Protein AF-A0A642V2L0-F1 (afdb_monomer_lite)

Organism: NCBI:txid44093

Secondary structure (DSSP, 8-state):
--------PPPPP-----------------------PPPPBTTB-SHHHHHHHH-TTGGGGGGG-SSHHHHHH--HHHHHHTT--TTT--

pLDDT: mean 77.02, std 16.66, range [38.88, 93.31]

Sequence (90 aa):
MLVRLASRSVSYGMVSGPIVMGSRHMASRVVERPEKIPQPSEQVPDVTTFLKKIGRNCIEHEKHFDSWEKLMTVSSQELKNAGVDTRDRR

Structure (mmCIF, N/CA/C/O backbone):
data_AF-A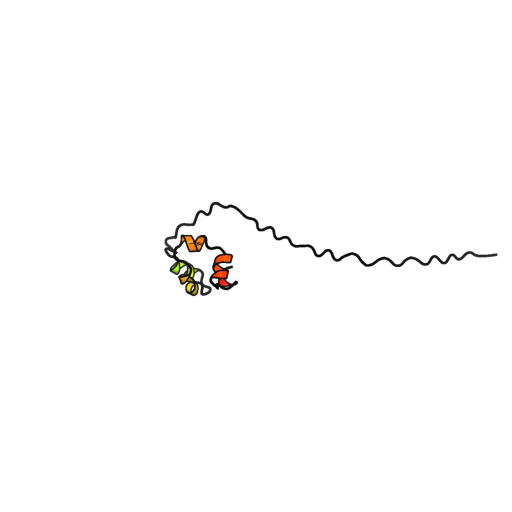0A642V2L0-F1
#
_entry.id   AF-A0A642V2L0-F1
#
loop_
_atom_site.group_PDB
_atom_site.id
_atom_site.type_symbol
_atom_site.label_atom_id
_atom_site.label_alt_id
_atom_site.label_comp_id
_atom_site.label_asym_id
_atom_site.label_entity_id
_atom_site.label_seq_id
_atom_site.pdbx_PDB_ins_code
_atom_site.Cartn_x
_atom_site.Cartn_y
_atom_site.Cartn_z
_atom_site.occupancy
_atom_site.B_iso_or_equiv
_atom_site.auth_seq_id
_atom_site.auth_comp_id
_atom_site.auth_asym_id
_atom_site.auth_atom_id
_atom_site.pdbx_PDB_model_num
ATOM 1 N N . MET A 1 1 ? 36.820 78.440 -40.305 1.00 38.88 1 MET A N 1
ATOM 2 C CA . MET A 1 1 ? 35.837 77.450 -40.801 1.00 38.88 1 MET A CA 1
ATOM 3 C C . MET A 1 1 ? 36.285 76.080 -40.305 1.00 38.88 1 MET A C 1
ATOM 5 O O . MET A 1 1 ? 37.428 75.744 -40.554 1.00 38.88 1 MET A O 1
ATOM 9 N N . LEU A 1 2 ? 35.557 75.472 -39.356 1.00 46.72 2 LEU A N 1
ATOM 10 C CA . LEU A 1 2 ? 34.565 74.387 -39.584 1.00 46.72 2 LEU A CA 1
ATOM 11 C C . LEU A 1 2 ? 35.273 73.008 -39.638 1.00 46.72 2 LEU A C 1
ATOM 13 O O . LEU A 1 2 ? 36.215 72.875 -40.395 1.00 46.72 2 LEU A O 1
ATOM 17 N N . VAL A 1 3 ? 34.929 71.927 -38.926 1.00 46.88 3 VAL A N 1
ATOM 18 C CA . VAL A 1 3 ? 33.925 71.583 -37.898 1.00 46.88 3 VAL A CA 1
ATOM 19 C C . VAL A 1 3 ? 34.478 70.361 -37.149 1.00 46.88 3 VAL A C 1
ATOM 21 O O . VAL A 1 3 ? 35.181 69.537 -37.728 1.00 46.88 3 VAL A O 1
ATOM 24 N N . ARG A 1 4 ? 34.105 70.219 -35.875 1.00 49.91 4 ARG A N 1
ATOM 25 C CA . ARG A 1 4 ? 34.137 68.963 -35.115 1.00 49.91 4 ARG A CA 1
ATOM 26 C C . ARG A 1 4 ? 33.481 67.806 -35.880 1.00 49.91 4 ARG A C 1
ATOM 28 O O . ARG A 1 4 ? 32.387 67.989 -36.397 1.00 49.91 4 ARG A O 1
ATOM 35 N N . LEU A 1 5 ? 34.023 66.598 -35.743 1.00 55.28 5 LEU A N 1
ATOM 36 C CA . LEU A 1 5 ? 33.208 65.385 -35.632 1.00 55.28 5 LEU A CA 1
ATOM 37 C C . LEU A 1 5 ? 33.920 64.379 -34.726 1.00 55.28 5 LEU A C 1
ATOM 39 O O . LEU A 1 5 ? 34.915 63.755 -35.081 1.00 55.28 5 LEU A O 1
ATOM 43 N N . ALA A 1 6 ? 33.402 64.293 -33.503 1.00 53.03 6 ALA A N 1
ATOM 44 C CA . ALA A 1 6 ? 33.721 63.257 -32.544 1.00 53.03 6 ALA A CA 1
ATOM 45 C C . ALA A 1 6 ? 33.116 61.939 -33.036 1.00 53.03 6 ALA A C 1
ATOM 47 O O . ALA A 1 6 ? 31.899 61.843 -33.183 1.00 53.03 6 ALA A O 1
ATOM 48 N N . SER A 1 7 ? 33.949 60.922 -33.242 1.00 49.94 7 SER A N 1
ATOM 49 C CA . SER A 1 7 ? 33.470 59.558 -33.451 1.00 49.94 7 SER A CA 1
ATOM 50 C C . SER A 1 7 ? 33.466 58.839 -32.104 1.00 49.94 7 SER A C 1
ATOM 52 O O . SER A 1 7 ? 34.455 58.252 -31.672 1.00 49.94 7 SER A O 1
ATOM 54 N N . ARG A 1 8 ? 32.349 58.974 -31.383 1.00 54.31 8 ARG A N 1
ATOM 55 C CA . ARG A 1 8 ? 31.987 58.102 -30.261 1.00 54.31 8 ARG A CA 1
ATOM 56 C C . ARG A 1 8 ? 31.465 56.804 -30.873 1.00 54.31 8 ARG A C 1
ATOM 58 O O . ARG A 1 8 ? 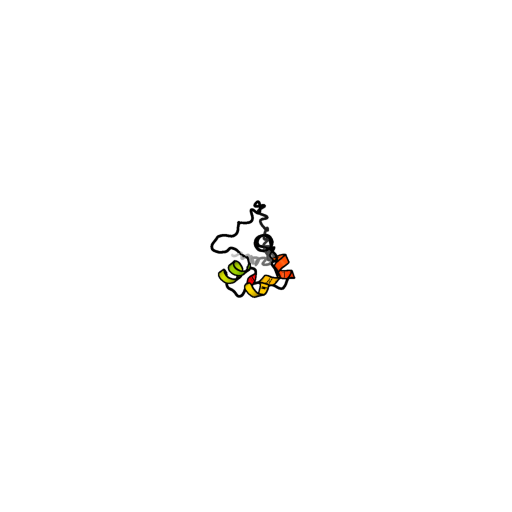30.338 56.785 -31.357 1.00 54.31 8 ARG A O 1
ATOM 65 N N . SER A 1 9 ? 32.263 55.740 -30.849 1.00 48.03 9 SER A N 1
ATOM 66 C CA . SER A 1 9 ? 31.735 54.397 -31.093 1.00 48.03 9 SER A CA 1
ATOM 67 C C . SER A 1 9 ? 31.274 53.805 -29.766 1.00 48.03 9 SER A C 1
ATOM 69 O O . SER A 1 9 ? 32.019 53.762 -28.787 1.00 48.03 9 SER A O 1
ATOM 71 N N . VAL A 1 10 ? 29.992 53.463 -29.737 1.00 58.19 10 VAL A N 1
ATOM 72 C CA . VAL A 1 10 ? 29.226 52.982 -28.592 1.00 58.19 10 VAL A CA 1
ATOM 73 C C . VAL A 1 10 ? 29.561 51.515 -28.328 1.00 58.19 10 VAL A C 1
ATOM 75 O O . VAL A 1 10 ? 29.530 50.686 -29.234 1.00 58.19 10 VAL A O 1
ATOM 78 N N . SER A 1 11 ? 29.864 51.213 -27.066 1.00 51.84 11 SER A N 1
ATOM 79 C CA . SER A 1 11 ? 30.059 49.872 -26.523 1.00 51.84 11 SER A CA 1
ATOM 80 C C . SER A 1 11 ? 28.864 48.962 -26.817 1.00 51.84 11 SER A C 1
ATOM 82 O O . SER A 1 11 ? 27.745 49.258 -26.400 1.00 51.84 11 SER A O 1
ATOM 84 N N . TYR A 1 12 ? 29.111 47.829 -27.478 1.00 55.78 12 TYR A N 1
ATOM 85 C CA . TYR A 1 12 ? 28.156 46.726 -27.536 1.00 55.78 12 TYR A CA 1
ATOM 86 C C . TYR A 1 12 ? 28.331 45.820 -26.319 1.00 55.78 12 TYR A C 1
ATOM 88 O O . TYR A 1 12 ? 29.443 45.475 -25.921 1.00 55.78 12 TYR A O 1
ATOM 96 N N . GLY A 1 13 ? 27.194 45.543 -25.690 1.00 45.41 13 GLY A N 1
ATOM 97 C CA . GLY A 1 13 ? 27.081 45.067 -24.326 1.00 45.41 13 GLY A CA 1
ATOM 98 C C . GLY A 1 13 ? 27.483 43.617 -24.092 1.00 45.41 13 GLY A C 1
ATOM 99 O O . GLY A 1 13 ? 27.380 42.734 -24.938 1.00 45.41 13 GLY A O 1
ATOM 100 N N . MET A 1 14 ? 27.888 43.421 -22.845 1.00 51.81 14 MET A N 1
ATOM 101 C CA . MET A 1 14 ? 28.047 42.167 -22.135 1.00 51.81 14 MET A CA 1
ATOM 102 C C . MET A 1 14 ? 26.780 41.303 -22.250 1.00 51.81 14 MET A C 1
ATOM 104 O O . MET A 1 14 ? 25.749 41.634 -21.672 1.00 51.81 14 MET A O 1
ATOM 108 N N . VAL A 1 15 ? 26.861 40.171 -22.949 1.00 59.72 15 VAL A N 1
ATOM 109 C CA . VAL A 1 15 ? 25.880 39.0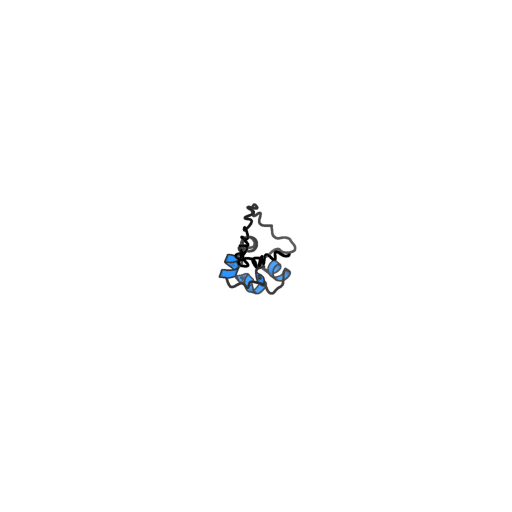79 -22.845 1.00 59.72 15 VAL A CA 1
ATOM 110 C C . VAL A 1 15 ? 26.594 37.819 -22.379 1.00 59.72 15 VAL A C 1
ATOM 112 O O . VAL A 1 15 ? 27.058 36.998 -23.161 1.00 59.72 15 VAL A O 1
ATOM 115 N N . SER A 1 16 ? 26.716 37.688 -21.063 1.00 58.47 16 SER A N 1
ATOM 116 C CA . SER A 1 16 ? 26.977 36.418 -20.379 1.00 58.47 16 SER A CA 1
ATOM 117 C C . SER A 1 16 ? 26.483 36.551 -18.943 1.00 58.47 16 SER A C 1
ATOM 119 O O . SER A 1 16 ? 27.253 36.723 -18.005 1.00 58.47 16 SER A O 1
ATOM 121 N N . GLY A 1 17 ? 25.159 36.549 -18.786 1.00 60.56 17 GLY A N 1
ATOM 122 C CA . GLY A 1 17 ? 24.544 36.258 -17.495 1.00 60.56 17 GLY A CA 1
ATOM 123 C C . GLY A 1 17 ? 24.540 34.739 -17.284 1.00 60.56 17 GLY A C 1
ATOM 124 O O . GLY A 1 17 ? 24.245 34.012 -18.235 1.00 60.56 17 GLY A O 1
ATOM 125 N N . PRO A 1 18 ? 24.869 34.226 -16.087 1.00 57.59 18 PRO A N 1
ATOM 126 C CA . PRO A 1 18 ? 24.785 32.799 -15.816 1.00 57.59 18 PRO A CA 1
ATOM 127 C C . PRO A 1 18 ? 23.319 32.356 -15.871 1.00 57.59 18 PRO A C 1
ATOM 129 O O . PRO A 1 18 ? 22.445 32.979 -15.266 1.00 57.59 18 PRO A O 1
ATOM 132 N N . ILE A 1 19 ? 23.048 31.264 -16.587 1.00 63.91 19 ILE A N 1
ATOM 133 C CA . ILE A 1 19 ? 21.772 30.551 -16.499 1.00 63.91 19 ILE A CA 1
ATOM 134 C C . ILE A 1 19 ? 21.672 30.030 -15.062 1.00 63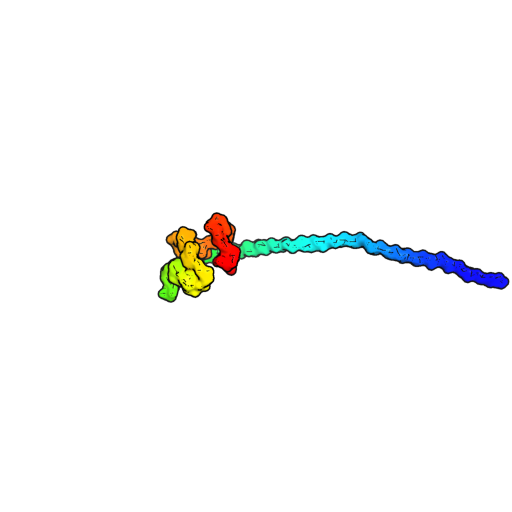.91 19 ILE A C 1
ATOM 136 O O . ILE A 1 19 ? 22.269 29.013 -14.715 1.00 63.91 19 ILE A O 1
ATOM 140 N N . VAL A 1 20 ? 20.947 30.750 -14.205 1.00 61.12 20 VAL A N 1
ATOM 141 C CA . VAL A 1 20 ? 20.578 30.266 -12.873 1.00 61.12 20 VAL A CA 1
ATOM 142 C C . VAL A 1 20 ? 19.565 29.148 -13.088 1.00 61.12 20 VAL A C 1
ATOM 144 O O . VAL A 1 20 ? 18.368 29.378 -13.258 1.00 61.12 20 VAL A O 1
ATOM 147 N N . MET A 1 21 ? 20.068 27.917 -13.151 1.00 63.50 21 MET A N 1
ATOM 148 C CA . MET A 1 21 ? 19.263 26.707 -13.110 1.00 63.50 21 MET A CA 1
ATOM 149 C C . MET A 1 21 ? 18.559 26.684 -11.752 1.00 63.50 21 MET A C 1
ATOM 151 O O . MET A 1 21 ? 19.152 26.337 -10.736 1.00 63.50 21 MET A O 1
ATOM 155 N N . GLY A 1 22 ? 17.307 27.144 -11.724 1.00 59.59 22 GLY A N 1
ATOM 156 C CA . GLY A 1 22 ? 16.483 27.141 -10.524 1.00 59.59 22 GLY A CA 1
ATOM 157 C C . GLY A 1 22 ? 16.332 25.717 -10.002 1.00 59.59 22 GLY A C 1
ATOM 158 O O . GLY A 1 22 ? 15.576 24.921 -10.563 1.00 59.59 22 GLY A O 1
ATOM 159 N N . SER A 1 23 ? 17.051 25.404 -8.926 1.00 62.47 23 SER A N 1
ATOM 160 C CA . SER A 1 23 ? 16.888 24.178 -8.158 1.00 62.47 23 SER A CA 1
ATOM 161 C C . SER A 1 23 ? 15.464 24.131 -7.621 1.00 62.47 23 SER A C 1
ATOM 163 O O . SER A 1 23 ? 15.113 24.811 -6.656 1.00 62.47 23 SER A O 1
ATOM 165 N N . ARG A 1 24 ? 14.611 23.332 -8.266 1.00 64.88 24 ARG A N 1
ATOM 166 C CA . ARG A 1 24 ? 13.295 22.980 -7.734 1.00 64.88 24 ARG A CA 1
ATOM 167 C C . ARG A 1 24 ? 13.517 22.077 -6.523 1.00 64.88 24 ARG A C 1
ATOM 169 O O . ARG A 1 24 ? 13.477 20.857 -6.638 1.00 64.88 24 ARG A O 1
ATOM 176 N N . HIS A 1 25 ? 13.784 22.668 -5.365 1.00 56.12 25 HIS A N 1
ATOM 177 C CA . HIS A 1 25 ? 13.746 21.947 -4.102 1.00 56.12 25 HIS A CA 1
ATOM 178 C C . HIS A 1 25 ? 12.280 21.631 -3.798 1.00 56.12 25 HIS A C 1
ATOM 180 O O . HIS A 1 25 ? 11.541 22.455 -3.264 1.00 56.12 25 HIS A O 1
ATOM 186 N N . MET A 1 26 ? 11.837 20.442 -4.206 1.00 65.00 26 MET A N 1
ATOM 187 C CA . MET A 1 26 ? 10.575 19.872 -3.748 1.00 65.00 26 MET A CA 1
ATOM 188 C C . MET A 1 26 ? 10.726 19.556 -2.260 1.00 65.00 26 MET A C 1
ATOM 190 O O . MET A 1 26 ? 11.305 18.537 -1.890 1.00 65.00 26 MET A O 1
ATOM 194 N N . ALA A 1 27 ? 10.239 20.450 -1.400 1.00 63.31 27 ALA A N 1
ATOM 195 C CA . ALA A 1 27 ? 10.070 20.148 0.011 1.00 63.31 27 ALA A CA 1
ATOM 196 C C . ALA A 1 27 ? 8.970 19.086 0.138 1.00 63.31 27 ALA A C 1
ATOM 198 O O . ALA A 1 27 ? 7.794 19.363 -0.110 1.00 63.31 27 ALA A O 1
ATOM 199 N N . SER A 1 28 ? 9.362 17.860 0.494 1.00 62.47 28 SER A N 1
ATOM 200 C CA . SER A 1 28 ? 8.420 16.839 0.945 1.00 62.47 28 SER A CA 1
ATOM 201 C C . SER A 1 28 ? 7.715 17.387 2.180 1.00 62.47 28 SER A C 1
ATOM 203 O O . SER A 1 28 ? 8.336 17.614 3.219 1.00 62.47 28 SER A O 1
ATOM 205 N N . ARG A 1 29 ? 6.422 17.677 2.049 1.00 63.44 29 ARG A N 1
ATOM 206 C CA . ARG A 1 29 ? 5.593 18.093 3.173 1.00 63.44 29 ARG A CA 1
ATOM 207 C C . ARG A 1 29 ? 5.345 16.836 4.003 1.00 63.44 29 ARG A C 1
ATOM 209 O O . ARG A 1 29 ? 4.422 16.083 3.707 1.00 63.44 29 ARG A O 1
ATOM 216 N N . VAL A 1 30 ? 6.192 16.594 5.002 1.00 61.06 30 VAL A N 1
ATOM 217 C CA . VAL A 1 30 ? 5.932 15.588 6.039 1.00 61.06 30 VAL A CA 1
ATOM 218 C C . VAL A 1 30 ? 4.766 16.124 6.864 1.00 61.06 30 VAL A C 1
ATOM 220 O O . VAL A 1 30 ? 4.933 16.886 7.810 1.00 61.06 30 VAL A O 1
ATOM 223 N N . VAL A 1 31 ? 3.551 15.836 6.403 1.00 60.34 31 VAL A N 1
ATOM 224 C CA . VAL A 1 31 ? 2.345 16.044 7.193 1.00 60.34 31 VAL A CA 1
ATOM 225 C C . VAL A 1 31 ? 2.307 14.868 8.155 1.00 60.34 31 VAL A C 1
ATOM 227 O O . VAL A 1 31 ? 1.883 13.786 7.763 1.00 60.34 31 VAL A O 1
ATOM 230 N N . GLU A 1 32 ? 2.765 15.072 9.390 1.00 60.44 32 GLU A N 1
ATOM 231 C CA . GLU A 1 32 ? 2.511 14.149 10.500 1.00 60.44 32 GLU A CA 1
ATOM 232 C C . GLU A 1 32 ? 1.009 14.177 10.802 1.00 60.44 32 GLU A C 1
ATOM 234 O O . GLU A 1 32 ? 0.516 14.867 11.694 1.00 60.44 32 GLU A O 1
ATOM 239 N N . ARG A 1 33 ? 0.235 13.499 9.956 1.00 61.09 33 ARG A N 1
ATOM 240 C CA . ARG A 1 33 ? -1.169 13.224 10.216 1.00 61.09 33 ARG A CA 1
ATOM 241 C C . ARG A 1 33 ? -1.172 11.981 11.104 1.00 61.09 33 ARG A C 1
ATOM 243 O O . ARG A 1 33 ? -0.517 11.014 10.723 1.00 61.09 33 ARG A O 1
ATOM 250 N N . PRO A 1 34 ? -1.871 11.967 12.251 1.00 56.47 34 PRO A N 1
ATOM 251 C CA . PRO A 1 34 ? -2.040 10.726 12.992 1.00 56.47 34 PRO A CA 1
ATOM 252 C C . PRO A 1 34 ? -2.661 9.710 12.030 1.00 56.47 34 PRO A C 1
ATOM 254 O O . PRO A 1 34 ? -3.752 9.956 11.505 1.00 56.47 34 PRO A O 1
ATOM 257 N N . GLU A 1 35 ? -1.931 8.633 11.734 1.00 62.81 35 GLU A N 1
ATOM 258 C CA . GLU A 1 35 ? -2.339 7.577 10.806 1.00 62.81 35 GLU A CA 1
ATOM 259 C C . GLU A 1 35 ? -3.485 6.789 11.438 1.00 62.81 35 GLU A C 1
ATOM 261 O O . GLU A 1 35 ? -3.332 5.684 11.951 1.00 62.81 35 GLU A O 1
ATOM 266 N N . LYS A 1 36 ? -4.672 7.394 11.474 1.00 81.06 36 LYS A N 1
ATOM 267 C CA . LYS A 1 36 ? -5.877 6.679 11.850 1.00 81.06 36 LYS A CA 1
ATOM 268 C C . LYS A 1 36 ? -6.229 5.791 10.668 1.00 81.06 36 LYS A C 1
ATOM 270 O O . LYS A 1 36 ? -6.872 6.243 9.721 1.00 81.06 36 LYS A O 1
ATOM 275 N N . ILE A 1 37 ? -5.751 4.551 10.722 1.00 86.31 37 ILE A N 1
ATOM 276 C CA . ILE A 1 37 ? -6.066 3.519 9.738 1.00 86.31 37 ILE A CA 1
ATOM 277 C C . ILE A 1 37 ? -7.599 3.426 9.655 1.00 86.31 37 ILE A C 1
ATOM 279 O O . ILE A 1 37 ? -8.253 3.232 10.687 1.00 86.31 37 ILE A O 1
ATOM 283 N N . PRO A 1 38 ? -8.204 3.632 8.471 1.00 86.19 38 PRO A N 1
ATOM 284 C CA . PRO A 1 38 ? -9.646 3.515 8.328 1.00 86.19 38 PRO A CA 1
ATOM 285 C C . PRO A 1 38 ? -10.057 2.068 8.596 1.00 86.19 38 PRO A C 1
ATOM 287 O O . PRO A 1 38 ? -9.365 1.144 8.175 1.00 86.19 38 PRO A O 1
ATOM 290 N N . GLN A 1 39 ? -11.183 1.854 9.273 1.00 88.19 39 GLN A N 1
ATOM 291 C CA . GLN A 1 39 ? -11.713 0.501 9.433 1.00 88.19 39 GLN A CA 1
ATOM 292 C C . GLN A 1 39 ? -12.268 -0.015 8.093 1.00 88.19 39 GLN A C 1
ATOM 294 O O . GLN A 1 39 ? -12.782 0.791 7.307 1.00 88.19 39 GLN A O 1
ATOM 299 N N . PRO A 1 40 ? -12.182 -1.331 7.820 1.00 88.19 40 PRO A N 1
ATOM 300 C CA . PRO A 1 40 ? -12.867 -1.943 6.686 1.00 88.19 40 PRO A CA 1
ATOM 301 C C . PRO A 1 40 ? -14.362 -1.607 6.713 1.00 88.19 40 PRO A C 1
ATOM 303 O O . PRO A 1 40 ? -14.980 -1.556 7.777 1.00 88.19 40 PRO A O 1
ATOM 306 N N . SER A 1 41 ? -14.947 -1.360 5.543 1.00 89.12 41 SER A N 1
ATOM 307 C CA . SER A 1 41 ? -16.383 -1.065 5.428 1.00 89.12 41 SER A CA 1
ATOM 308 C C . SER A 1 41 ? -17.156 -2.326 5.060 1.00 89.12 41 SER A C 1
ATOM 310 O O . SER A 1 41 ? -16.587 -3.254 4.495 1.00 89.12 41 SER A O 1
ATOM 312 N N . GLU A 1 42 ? -18.473 -2.347 5.268 1.00 89.75 42 GLU A N 1
ATOM 313 C CA . GLU A 1 42 ? -19.315 -3.480 4.843 1.00 89.75 42 GLU A CA 1
ATOM 314 C C . GLU A 1 42 ? -19.193 -3.779 3.339 1.00 89.75 42 GLU A C 1
ATOM 316 O O . GLU A 1 42 ? -19.285 -4.922 2.901 1.00 89.75 42 GLU A O 1
ATOM 321 N N . GLN A 1 43 ? -18.941 -2.747 2.531 1.00 87.88 43 GLN A N 1
ATOM 322 C CA . GLN A 1 43 ? -18.778 -2.880 1.086 1.00 87.88 43 GLN A CA 1
ATOM 323 C C . GLN A 1 43 ? -17.387 -3.375 0.669 1.00 87.88 43 GLN A C 1
ATOM 325 O O . GLN A 1 43 ? -17.200 -3.724 -0.502 1.00 87.88 43 GLN A O 1
ATOM 330 N N . VAL A 1 44 ? -16.404 -3.297 1.569 1.00 90.25 44 VAL A N 1
ATOM 331 C CA . VAL A 1 44 ? -15.015 -3.706 1.354 1.00 90.25 44 VAL A CA 1
ATOM 332 C C . VAL A 1 44 ? -14.461 -4.275 2.668 1.00 90.25 44 VAL A C 1
ATOM 334 O O . VAL A 1 44 ? -13.793 -3.549 3.411 1.00 90.25 44 VAL A O 1
ATOM 337 N N . PRO A 1 45 ? -14.793 -5.540 2.982 1.00 88.75 45 PRO A N 1
ATOM 338 C CA . PRO A 1 45 ? -14.441 -6.147 4.262 1.00 88.75 45 PRO A CA 1
ATOM 339 C C . PRO A 1 45 ? -12.984 -6.628 4.330 1.00 88.75 45 PRO A C 1
ATOM 341 O O . PRO A 1 45 ? -12.444 -6.768 5.423 1.00 88.75 45 PRO A O 1
ATOM 344 N N . ASP A 1 46 ? -12.343 -6.882 3.186 1.00 90.19 46 ASP A N 1
ATOM 345 C CA . ASP A 1 46 ? -11.007 -7.474 3.092 1.00 90.19 46 ASP A CA 1
ATOM 346 C C . ASP A 1 46 ? -10.109 -6.773 2.051 1.00 90.19 46 ASP A C 1
ATOM 348 O O . ASP A 1 46 ? -10.541 -5.968 1.216 1.00 90.19 46 ASP A O 1
ATOM 352 N N . VAL A 1 47 ? -8.814 -7.097 2.117 1.00 91.81 47 VAL A N 1
ATOM 353 C CA . VAL A 1 47 ? -7.780 -6.592 1.201 1.00 91.81 47 VAL A CA 1
ATOM 354 C C . VAL A 1 47 ? -8.074 -7.030 -0.235 1.00 91.81 47 VAL A C 1
ATOM 356 O O . VAL A 1 47 ? -8.034 -6.212 -1.153 1.00 91.81 47 VAL A O 1
ATOM 359 N N . THR A 1 48 ? -8.445 -8.293 -0.438 1.00 92.19 48 THR A N 1
ATOM 360 C CA . THR A 1 48 ? -8.748 -8.859 -1.755 1.00 92.19 48 THR A CA 1
ATOM 361 C C . THR A 1 48 ? -9.890 -8.117 -2.450 1.00 92.19 48 THR A C 1
ATOM 363 O O . THR A 1 48 ? -9.776 -7.763 -3.627 1.00 92.19 48 THR A O 1
ATOM 366 N N . THR A 1 49 ? -10.997 -7.846 -1.747 1.00 93.25 49 THR A N 1
ATOM 367 C CA . THR A 1 49 ? -12.129 -7.097 -2.311 1.00 93.25 49 THR A CA 1
ATOM 368 C C . THR A 1 49 ? -11.729 -5.663 -2.597 1.00 93.25 49 THR A C 1
ATOM 370 O O . THR A 1 49 ? -12.131 -5.138 -3.635 1.00 93.25 49 THR A O 1
ATOM 373 N N . PHE A 1 50 ? -10.908 -5.034 -1.748 1.00 93.06 50 PHE A N 1
ATOM 374 C CA . PHE A 1 50 ? -10.397 -3.689 -2.015 1.00 93.06 50 PHE A CA 1
ATOM 375 C C . PHE A 1 50 ? -9.586 -3.646 -3.311 1.00 93.06 50 PHE A C 1
ATOM 377 O O . PHE A 1 50 ? -9.911 -2.865 -4.207 1.00 93.06 50 PHE A O 1
ATOM 384 N N . LEU A 1 51 ? -8.594 -4.531 -3.446 1.00 92.56 51 LEU A N 1
ATOM 385 C CA . LEU A 1 51 ? -7.724 -4.615 -4.622 1.00 92.56 51 LEU A CA 1
ATOM 386 C C . LEU A 1 51 ? -8.514 -4.933 -5.902 1.00 92.56 51 LEU A C 1
ATOM 388 O O . LEU A 1 51 ? -8.244 -4.361 -6.958 1.00 92.56 51 LEU A O 1
ATOM 392 N N . LYS A 1 52 ? -9.546 -5.781 -5.812 1.00 93.31 52 LYS A N 1
ATOM 393 C CA . LYS A 1 52 ? -10.472 -6.039 -6.928 1.00 93.31 52 LYS A CA 1
ATOM 394 C C . LYS A 1 52 ? -11.285 -4.801 -7.302 1.00 93.31 52 LYS A C 1
ATOM 396 O O . LYS A 1 52 ? -11.443 -4.518 -8.487 1.00 93.31 52 LYS A O 1
ATOM 401 N N . LYS A 1 53 ? -11.795 -4.057 -6.315 1.00 92.88 53 LYS A N 1
ATOM 402 C CA . LYS A 1 53 ? -12.647 -2.879 -6.543 1.00 92.88 53 LYS A CA 1
ATOM 403 C C . LYS A 1 53 ? -11.902 -1.704 -7.164 1.00 92.88 53 LYS A C 1
ATOM 405 O O . LYS A 1 53 ? -12.478 -1.014 -7.999 1.00 92.88 53 LYS A O 1
ATOM 410 N N . ILE A 1 54 ? -10.652 -1.461 -6.766 1.00 90.75 54 ILE A N 1
ATOM 411 C CA . ILE A 1 54 ? -9.842 -0.373 -7.342 1.00 90.75 54 ILE A CA 1
ATOM 412 C C . ILE A 1 54 ? -9.422 -0.660 -8.793 1.00 90.75 54 ILE A C 1
ATOM 414 O O . ILE A 1 54 ? -9.128 0.275 -9.544 1.00 90.75 54 ILE A O 1
ATOM 418 N N . GLY A 1 55 ? -9.410 -1.937 -9.189 1.00 87.69 55 GLY A N 1
ATOM 419 C CA . GLY A 1 55 ? -9.060 -2.388 -10.531 1.00 87.69 55 GLY A CA 1
ATOM 420 C C . GLY A 1 55 ? -7.557 -2.316 -10.809 1.00 87.69 55 GLY A C 1
ATOM 421 O O . GLY A 1 55 ? -6.740 -2.626 -9.949 1.00 87.69 55 GLY A O 1
ATOM 422 N N . ARG A 1 56 ? -7.186 -1.946 -12.044 1.00 86.88 56 ARG A N 1
ATOM 423 C CA . ARG A 1 56 ? -5.785 -1.766 -12.497 1.00 86.88 56 ARG A CA 1
ATOM 424 C C . ARG A 1 56 ? -4.870 -2.987 -12.318 1.00 86.88 56 ARG A C 1
ATOM 426 O O . ARG A 1 56 ? -3.656 -2.842 -12.331 1.00 86.88 56 ARG A O 1
ATOM 433 N N . ASN A 1 57 ? -5.450 -4.180 -12.199 1.00 86.19 57 ASN A N 1
ATOM 434 C CA . ASN A 1 57 ? -4.728 -5.424 -11.936 1.00 86.19 57 ASN A CA 1
ATOM 435 C C . ASN A 1 57 ? -3.966 -5.448 -10.593 1.00 86.19 57 ASN A C 1
ATOM 437 O O . ASN A 1 57 ? -3.052 -6.244 -10.410 1.00 86.19 57 ASN A O 1
ATOM 441 N N . CYS A 1 58 ? -4.367 -4.623 -9.615 1.00 88.12 58 CYS A N 1
ATOM 442 C CA . CYS A 1 58 ? -3.710 -4.562 -8.304 1.00 88.12 58 CYS A CA 1
ATOM 443 C C . CYS A 1 58 ? -3.837 -5.859 -7.483 1.00 88.12 58 CYS A C 1
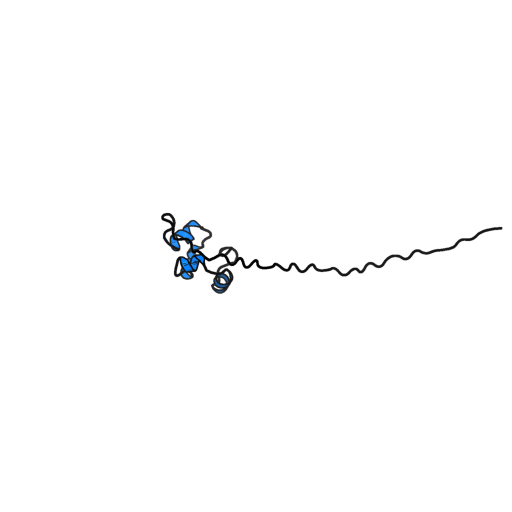ATOM 445 O O . CYS A 1 58 ? -3.130 -6.027 -6.494 1.00 88.12 58 CYS A O 1
ATOM 447 N N . ILE A 1 59 ? -4.715 -6.779 -7.893 1.00 91.00 59 ILE A N 1
ATOM 448 C CA . ILE A 1 59 ? -4.867 -8.101 -7.279 1.00 91.00 59 ILE A CA 1
ATOM 449 C C . ILE A 1 59 ? -3.607 -8.970 -7.414 1.00 91.00 59 ILE A C 1
ATOM 451 O O . ILE A 1 59 ? -3.344 -9.794 -6.547 1.00 91.00 59 ILE A O 1
ATOM 455 N N . GLU A 1 60 ? -2.783 -8.775 -8.448 1.00 90.50 60 GLU A N 1
ATOM 456 C CA . GLU A 1 60 ? -1.537 -9.545 -8.608 1.00 90.50 60 GLU A CA 1
ATOM 457 C C . GLU A 1 60 ? -0.548 -9.304 -7.461 1.00 90.50 60 GLU A C 1
ATOM 459 O O . GLU A 1 60 ? 0.216 -10.197 -7.089 1.00 90.50 60 GLU A O 1
ATOM 464 N N . HIS A 1 61 ? -0.622 -8.117 -6.855 1.00 89.62 61 HIS A N 1
ATOM 465 C CA . HIS A 1 61 ? 0.236 -7.680 -5.756 1.00 89.62 61 HIS A CA 1
ATOM 466 C C . HIS A 1 61 ? -0.343 -8.014 -4.374 1.00 89.62 61 HIS A C 1
ATOM 468 O O . HIS A 1 61 ? 0.236 -7.624 -3.365 1.00 89.62 61 HIS A O 1
ATOM 474 N N . GLU A 1 62 ? -1.459 -8.751 -4.298 1.00 89.69 62 GLU A N 1
ATOM 475 C CA . GLU A 1 62 ? -2.116 -9.135 -3.038 1.00 89.69 62 GLU A CA 1
ATOM 476 C C . GLU A 1 62 ? -1.165 -9.855 -2.073 1.00 89.69 62 GLU A C 1
ATOM 478 O O . GLU A 1 62 ? -1.215 -9.635 -0.868 1.00 89.69 62 GLU A O 1
ATOM 483 N N . LYS A 1 63 ? -0.223 -10.637 -2.611 1.00 90.31 63 LYS A N 1
ATOM 484 C CA . LYS A 1 63 ? 0.792 -11.371 -1.837 1.00 90.31 63 LYS A CA 1
ATOM 485 C C . LYS A 1 63 ? 1.729 -10.475 -1.019 1.00 90.31 63 LYS A C 1
ATOM 487 O O . LYS A 1 63 ? 2.460 -10.992 -0.183 1.00 90.31 63 LYS A O 1
ATOM 492 N N . HIS A 1 64 ? 1.759 -9.170 -1.284 1.00 87.31 64 HIS A N 1
ATOM 493 C CA . HIS A 1 64 ? 2.560 -8.207 -0.527 1.00 87.31 64 HIS A CA 1
ATOM 494 C C . HIS A 1 64 ? 1.807 -7.600 0.666 1.00 87.31 64 HIS A C 1
ATOM 496 O O . HIS A 1 64 ? 2.400 -6.837 1.431 1.00 87.31 64 HIS A O 1
ATOM 502 N N . PHE A 1 65 ? 0.518 -7.911 0.824 1.00 89.38 65 PHE A N 1
ATOM 503 C CA . PHE A 1 65 ? -0.348 -7.334 1.844 1.00 89.38 65 PHE A CA 1
ATOM 504 C C . PHE A 1 65 ? -0.898 -8.419 2.768 1.00 89.38 65 PHE A C 1
ATOM 506 O O . PHE A 1 65 ? -1.887 -9.076 2.458 1.00 89.38 65 PHE A O 1
ATOM 513 N N . ASP A 1 66 ? -0.290 -8.553 3.944 1.00 88.12 66 ASP A N 1
ATOM 514 C CA . ASP A 1 66 ? -0.712 -9.546 4.940 1.00 88.12 66 ASP A CA 1
ATOM 515 C C . ASP A 1 66 ? -1.931 -9.089 5.762 1.00 88.12 66 ASP A C 1
ATOM 517 O O . ASP A 1 66 ? -2.646 -9.902 6.346 1.00 88.12 66 ASP A O 1
ATOM 521 N N . SER A 1 67 ? -2.177 -7.776 5.836 1.00 90.25 67 SER A N 1
ATOM 522 C CA . SER A 1 67 ? -3.264 -7.194 6.623 1.00 90.25 67 SER A CA 1
ATOM 523 C C . SER A 1 67 ? -3.783 -5.882 6.031 1.00 90.25 67 SER A C 1
ATOM 525 O O . SER A 1 67 ? -3.094 -5.183 5.282 1.00 90.25 67 SER A O 1
ATOM 527 N N . TRP A 1 68 ? -5.010 -5.516 6.413 1.00 90.44 68 TRP A N 1
ATOM 528 C CA . TRP A 1 68 ? -5.619 -4.230 6.061 1.00 90.44 68 TRP A CA 1
ATOM 529 C C . TRP A 1 68 ? -4.786 -3.037 6.542 1.00 90.44 68 TRP A C 1
ATOM 531 O O . TRP A 1 68 ? -4.627 -2.042 5.838 1.00 90.44 68 TRP A O 1
ATOM 541 N N . GLU A 1 69 ? -4.208 -3.162 7.734 1.00 89.69 69 GLU A N 1
ATOM 542 C CA . GLU A 1 69 ? -3.328 -2.152 8.313 1.00 89.69 69 GLU A CA 1
ATOM 543 C C . GLU A 1 69 ? -2.086 -1.955 7.451 1.00 89.69 69 GLU A C 1
ATOM 545 O O . GLU A 1 69 ? -1.727 -0.816 7.152 1.00 89.69 69 GLU A O 1
ATOM 550 N N . LYS A 1 70 ? -1.470 -3.047 6.976 1.00 89.81 70 LYS A N 1
ATOM 551 C CA . LYS A 1 70 ? -0.304 -2.956 6.097 1.00 89.81 70 LYS A CA 1
ATOM 552 C C . LYS A 1 70 ? -0.658 -2.291 4.770 1.00 89.81 70 LYS A C 1
ATOM 554 O O . LYS A 1 70 ? 0.092 -1.435 4.320 1.00 89.81 70 LYS A O 1
ATOM 559 N N . LEU A 1 71 ? -1.809 -2.616 4.180 1.00 91.12 71 LEU A N 1
ATOM 560 C CA . LEU A 1 71 ? -2.289 -1.983 2.945 1.00 91.12 71 LEU A CA 1
ATOM 561 C C . LEU A 1 71 ? -2.433 -0.457 3.086 1.00 91.12 71 LEU A C 1
ATOM 563 O O . LEU A 1 71 ? -2.072 0.280 2.173 1.00 91.12 71 LEU A O 1
ATOM 567 N N . MET A 1 72 ? -2.944 0.014 4.226 1.00 90.31 72 MET A N 1
ATOM 568 C CA . MET A 1 72 ? -3.208 1.438 4.470 1.00 90.31 72 MET A CA 1
ATOM 569 C C . MET A 1 72 ? -1.982 2.233 4.944 1.00 90.31 72 MET A C 1
ATOM 571 O O . MET A 1 72 ? -2.018 3.461 4.913 1.00 90.31 72 MET A O 1
ATOM 575 N N . THR A 1 73 ? -0.918 1.551 5.375 1.00 90.00 73 THR A N 1
ATOM 576 C CA . THR A 1 73 ? 0.315 2.164 5.916 1.00 90.00 73 THR A CA 1
ATOM 577 C C . THR A 1 73 ? 1.538 1.982 5.016 1.00 90.00 73 THR A C 1
ATOM 579 O O . THR A 1 73 ? 2.545 2.662 5.205 1.00 90.00 73 THR A O 1
ATOM 582 N N . VAL A 1 74 ? 1.489 1.070 4.036 1.00 90.19 74 VAL A N 1
ATOM 583 C CA . VAL A 1 74 ? 2.624 0.777 3.151 1.00 90.19 74 VAL A CA 1
ATOM 584 C C . VAL A 1 74 ? 3.134 2.047 2.467 1.00 90.19 74 VAL A C 1
ATOM 586 O O . VAL A 1 74 ? 2.373 2.846 1.914 1.00 90.19 74 VAL A O 1
ATOM 589 N N . SER A 1 75 ? 4.453 2.229 2.455 1.00 90.56 75 SER A N 1
ATOM 590 C CA . SER A 1 75 ? 5.047 3.364 1.750 1.00 90.56 75 SER A CA 1
ATOM 591 C C . SER A 1 75 ? 5.273 3.046 0.270 1.00 90.56 75 SER A C 1
ATOM 593 O O . SER A 1 75 ? 5.552 1.910 -0.122 1.00 90.56 75 SER A O 1
ATOM 595 N N . SER A 1 76 ? 5.258 4.073 -0.585 1.00 89.75 76 SER A N 1
ATOM 596 C CA . SER A 1 76 ? 5.607 3.898 -2.003 1.00 89.75 76 SER A CA 1
ATOM 597 C C . SER A 1 76 ? 7.033 3.359 -2.205 1.00 89.75 76 SER A C 1
ATOM 599 O O . SER A 1 76 ? 7.318 2.759 -3.24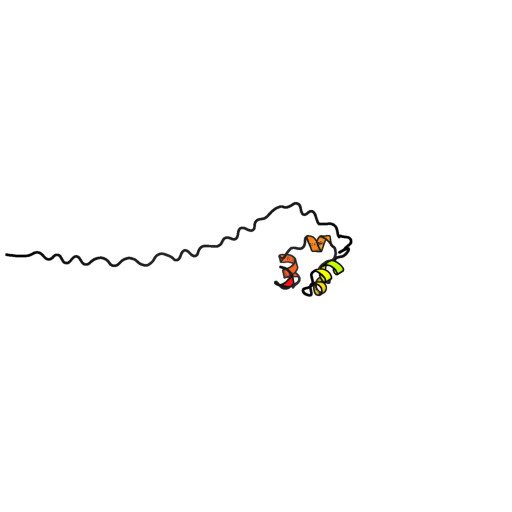2 1.00 89.75 76 SER A O 1
ATOM 601 N N . GLN A 1 77 ? 7.932 3.575 -1.235 1.00 91.25 77 GLN A N 1
ATOM 602 C CA . GLN A 1 77 ? 9.301 3.057 -1.248 1.00 91.25 77 GLN A CA 1
ATOM 603 C C . GLN A 1 77 ? 9.316 1.538 -1.032 1.00 91.25 77 GLN A C 1
ATOM 605 O O . GLN A 1 77 ? 10.002 0.824 -1.759 1.00 91.25 77 GLN A O 1
ATOM 610 N N . GLU A 1 78 ? 8.523 1.044 -0.078 1.00 91.56 78 GLU A N 1
ATOM 611 C CA . GLU A 1 78 ? 8.367 -0.389 0.192 1.00 91.56 78 GLU A CA 1
ATOM 612 C C . GLU A 1 78 ? 7.771 -1.117 -1.016 1.00 91.56 78 GLU A C 1
ATOM 614 O O . GLU A 1 78 ? 8.327 -2.121 -1.455 1.00 91.56 78 GLU A O 1
ATOM 619 N N . LEU A 1 79 ? 6.720 -0.559 -1.627 1.00 92.38 79 LEU A N 1
ATOM 620 C CA . LEU A 1 79 ? 6.117 -1.122 -2.842 1.00 92.38 79 LEU A CA 1
ATOM 621 C C . LEU A 1 79 ? 7.097 -1.152 -4.019 1.00 92.38 79 LEU A C 1
ATOM 623 O O . LEU A 1 79 ? 7.137 -2.119 -4.776 1.00 92.38 79 LEU A O 1
ATOM 627 N N . LYS A 1 80 ? 7.935 -0.118 -4.162 1.00 92.69 80 LYS A N 1
ATOM 628 C CA . LYS A 1 80 ? 8.994 -0.105 -5.177 1.00 92.69 80 LYS A CA 1
ATOM 629 C C . LYS A 1 80 ? 10.007 -1.227 -4.944 1.00 92.69 80 LYS A C 1
ATOM 631 O O . LYS A 1 80 ? 10.406 -1.879 -5.904 1.00 92.69 80 LYS A O 1
ATOM 636 N N . ASN A 1 81 ? 10.415 -1.450 -3.697 1.00 93.00 81 ASN A N 1
ATOM 637 C CA . ASN A 1 81 ? 11.355 -2.517 -3.348 1.00 93.00 81 ASN A CA 1
ATOM 638 C C . ASN A 1 81 ? 10.742 -3.911 -3.554 1.00 93.00 81 ASN A C 1
ATOM 640 O O . ASN A 1 81 ? 11.461 -4.838 -3.911 1.00 93.00 81 ASN A O 1
ATOM 644 N N . ALA A 1 82 ? 9.423 -4.041 -3.387 1.00 90.25 82 ALA A N 1
ATOM 645 C CA . ALA A 1 82 ? 8.664 -5.253 -3.692 1.00 90.25 82 ALA A CA 1
ATOM 646 C C . ALA A 1 82 ? 8.475 -5.508 -5.203 1.00 90.25 82 ALA A C 1
ATOM 648 O O . ALA A 1 82 ? 7.984 -6.564 -5.584 1.00 90.25 82 ALA A O 1
ATOM 649 N N . GLY A 1 83 ? 8.880 -4.572 -6.071 1.00 91.25 83 GLY A N 1
ATOM 650 C CA . GLY A 1 83 ? 8.773 -4.712 -7.526 1.00 91.25 83 GLY A CA 1
ATOM 651 C C . GLY A 1 83 ? 7.454 -4.213 -8.122 1.00 91.25 83 GLY A C 1
ATOM 652 O O . GLY A 1 83 ? 7.220 -4.413 -9.311 1.00 91.25 83 GLY A O 1
ATOM 653 N N . VAL A 1 84 ? 6.612 -3.526 -7.342 1.00 91.00 84 VAL A N 1
ATOM 654 C CA . VAL A 1 84 ? 5.358 -2.941 -7.837 1.00 91.00 84 VAL A CA 1
ATOM 655 C C . VAL A 1 84 ? 5.662 -1.744 -8.739 1.00 91.00 84 VAL A C 1
ATOM 657 O O . VAL A 1 84 ? 6.381 -0.805 -8.353 1.00 91.00 84 VAL A O 1
ATOM 660 N N . ASP A 1 85 ? 5.097 -1.767 -9.949 1.00 91.12 85 ASP A N 1
ATOM 661 C CA . ASP A 1 85 ? 5.343 -0.735 -10.949 1.00 91.12 85 ASP A CA 1
ATOM 662 C C . ASP A 1 85 ? 4.867 0.652 -10.485 1.00 91.12 85 ASP A C 1
ATOM 664 O O . ASP A 1 85 ? 3.986 0.817 -9.639 1.00 91.12 85 ASP A O 1
ATOM 668 N N . THR A 1 86 ? 5.475 1.690 -11.059 1.00 90.88 86 THR A N 1
ATOM 669 C CA . THR A 1 86 ? 5.146 3.082 -10.746 1.00 90.88 86 THR A CA 1
ATOM 670 C C . THR A 1 86 ? 3.689 3.418 -11.049 1.00 90.88 86 THR A C 1
ATOM 672 O O . THR A 1 86 ? 3.119 4.240 -10.332 1.00 90.88 86 THR A O 1
ATOM 675 N N . ARG A 1 87 ? 3.094 2.805 -12.081 1.00 89.81 87 ARG A N 1
ATOM 676 C CA . ARG A 1 87 ? 1.688 3.014 -12.438 1.00 89.81 87 ARG A CA 1
ATOM 677 C C . ARG A 1 87 ? 0.732 2.461 -11.382 1.00 89.81 87 ARG A C 1
ATOM 679 O O . ARG A 1 87 ? -0.297 3.076 -11.135 1.00 89.81 87 ARG A O 1
ATOM 686 N N . ASP A 1 88 ? 1.069 1.327 -10.778 1.00 89.38 88 ASP A N 1
ATOM 687 C CA . ASP A 1 88 ? 0.154 0.599 -9.896 1.00 89.38 88 ASP A CA 1
ATOM 688 C C . ASP A 1 88 ? 0.215 1.112 -8.442 1.00 89.38 88 ASP A C 1
ATOM 690 O O . ASP A 1 88 ? -0.734 0.931 -7.686 1.00 89.38 88 ASP A O 1
ATOM 694 N N . ARG A 1 89 ? 1.306 1.793 -8.051 1.00 89.06 89 ARG A N 1
ATOM 695 C CA . ARG A 1 89 ? 1.511 2.349 -6.694 1.00 89.06 89 ARG A CA 1
ATOM 696 C C . ARG A 1 89 ? 1.158 3.836 -6.518 1.00 89.06 89 ARG A C 1
ATOM 698 O O . ARG A 1 89 ? 1.414 4.377 -5.441 1.00 89.06 89 ARG A O 1
ATOM 705 N N . ARG A 1 90 ? 0.720 4.525 -7.576 1.00 85.56 90 ARG A N 1
ATOM 706 C CA . ARG A 1 90 ? 0.431 5.973 -7.596 1.00 85.56 90 ARG A CA 1
ATOM 707 C C . ARG A 1 90 ? -1.053 6.244 -7.768 1.00 85.56 90 ARG A C 1
ATOM 709 O O . ARG A 1 90 ? -1.507 7.235 -7.159 1.00 85.56 90 ARG A O 1
#

InterPro domains:
  IPR019083 Small ribosomal subunit protein mS41, SAM domain [PF09597] (36-90)
  IPR019083 Small ribosomal subunit protein mS41, SAM domain [SM01238] (47-90)
  IPR039603 Small ribosomal subunit protein mS41 [PTHR28235] (33-90)

Foldseek 3Di:
DDDDDDPDDDDDDDDDDPPPPPPPPPDPPPPPDPLPQDQADPCGNAPQSVLVVVDPVSNVVVVVDPGSSCVSPPDPVNCVVVVNDPVNSD

Radius of gyration: 30.85 Å; chains: 1; bounding box: 55×89×54 Å